Protein AF-A0A382VLB2-F1 (afdb_monomer_lite)

Radius of gyration: 13.4 Å; chains: 1; bounding box: 30×38×30 Å

pLDDT: mean 93.51, std 5.75, range [57.41, 98.31]

Sequence (99 aa):
MSNPRFTPREAVYSRLKARGLSFKDIRVGAKVLLTWTEIWGEKLADELGATPAPRTMFADTFWLRTVDNNQGGITVAFAPIGAPGTIMLMEDLIACGAE

Secondary structure (DSSP, 8-state):
-PPPSS-HHHHHHHHHHTTT--GGGG---SEEEEES-HHHHHHHHHHHTPEEE--SSS-SSS-EEEE--TTS-EEEEEPPSSHHHHHHHHHHHHHHT--

Organism: NCBI:txid408172

Foldseek 3Di:
DDDDPDDLLNVLQVQQVVVVHDLQQQLQFQAEDEDQDVVVLVVVCVVLVWAWGDDSDPDPVKTWTWDDDPRRTYIYTHFDPDDVGRVSRVSNSVSSRHD

Structure (mmCIF, N/CA/C/O backbone):
data_AF-A0A382VLB2-F1
#
_entry.id   AF-A0A382VLB2-F1
#
loop_
_atom_site.group_PDB
_atom_site.id
_atom_site.type_symbol
_atom_site.label_atom_id
_atom_site.label_alt_id
_atom_site.label_comp_id
_atom_site.label_asym_id
_atom_site.label_entity_id
_atom_site.label_seq_id
_atom_site.pdbx_PDB_ins_code
_atom_site.Cartn_x
_atom_site.Cartn_y
_atom_site.Cartn_z
_atom_site.occupancy
_atom_site.B_iso_or_equiv
_atom_site.auth_seq_id
_atom_site.auth_comp_id
_atom_site.auth_asym_id
_atom_site.auth_atom_id
_atom_site.pdbx_PDB_model_num
ATOM 1 N N . MET A 1 1 ? 4.956 -24.597 -18.745 1.00 57.41 1 MET A N 1
ATOM 2 C CA . MET A 1 1 ? 5.784 -23.459 -18.285 1.00 57.41 1 MET A CA 1
ATOM 3 C C . MET A 1 1 ? 6.815 -23.996 -17.308 1.00 57.41 1 MET A C 1
ATOM 5 O O . MET A 1 1 ? 6.452 -24.832 -16.492 1.00 57.41 1 MET A O 1
ATOM 9 N N . SER A 1 2 ? 8.084 -23.599 -17.424 1.00 75.94 2 SER A N 1
ATOM 10 C CA . SER A 1 2 ? 9.106 -23.919 -16.418 1.00 75.94 2 SER A CA 1
ATOM 11 C C . SER A 1 2 ? 8.802 -23.178 -15.118 1.00 75.94 2 SER A C 1
ATOM 13 O O . SER A 1 2 ? 8.359 -22.031 -15.179 1.00 75.94 2 SER A O 1
ATOM 15 N N . ASN A 1 3 ? 9.072 -23.791 -13.964 1.00 79.94 3 ASN A N 1
ATOM 16 C CA . ASN A 1 3 ? 8.941 -23.099 -12.683 1.00 79.94 3 ASN A CA 1
ATOM 17 C C . ASN A 1 3 ? 9.807 -21.826 -12.684 1.00 79.94 3 ASN A C 1
ATOM 19 O O . ASN A 1 3 ? 10.966 -21.888 -13.118 1.00 79.94 3 ASN A O 1
ATOM 23 N N . PRO A 1 4 ? 9.271 -20.674 -12.244 1.00 80.69 4 PRO A N 1
ATOM 24 C CA . PRO A 1 4 ? 10.065 -19.462 -12.132 1.00 80.69 4 PRO A CA 1
ATOM 25 C C . PRO A 1 4 ? 11.223 -19.714 -11.161 1.00 80.69 4 PRO A C 1
ATOM 27 O O . PRO A 1 4 ? 11.029 -20.278 -10.088 1.00 80.69 4 PRO A O 1
ATOM 30 N N . ARG A 1 5 ? 12.439 -19.298 -11.537 1.00 83.69 5 ARG A N 1
ATOM 31 C CA . ARG A 1 5 ? 13.615 -19.373 -10.647 1.00 83.69 5 ARG A CA 1
ATOM 32 C C . ARG A 1 5 ? 13.485 -18.457 -9.429 1.00 83.69 5 ARG A C 1
ATOM 34 O O . ARG A 1 5 ? 14.213 -18.635 -8.462 1.00 83.69 5 ARG A O 1
ATOM 41 N N . PHE A 1 6 ? 12.625 -17.449 -9.537 1.00 86.94 6 PHE A N 1
ATOM 42 C CA . PHE A 1 6 ? 12.386 -16.444 -8.521 1.00 86.94 6 PHE A CA 1
ATOM 43 C C . PHE A 1 6 ? 10.985 -15.869 -8.713 1.00 86.94 6 PHE A C 1
ATOM 45 O O . PHE A 1 6 ? 10.624 -15.464 -9.821 1.00 86.94 6 PHE A O 1
ATOM 52 N N . THR A 1 7 ? 10.193 -15.865 -7.653 1.00 90.88 7 THR A N 1
ATOM 53 C CA . THR A 1 7 ? 8.813 -15.377 -7.643 1.00 90.88 7 THR A CA 1
ATOM 54 C C . THR A 1 7 ? 8.743 -13.938 -7.127 1.00 90.88 7 THR A C 1
ATOM 56 O O . THR A 1 7 ? 9.601 -13.519 -6.342 1.00 90.88 7 THR A O 1
ATOM 59 N N . PRO A 1 8 ? 7.701 -13.167 -7.489 1.00 89.25 8 PRO A N 1
ATOM 60 C CA . PRO A 1 8 ? 7.475 -11.849 -6.896 1.00 89.25 8 PRO A CA 1
ATOM 61 C C . PRO A 1 8 ? 7.430 -11.899 -5.363 1.00 89.25 8 PRO A C 1
ATOM 63 O O . PRO A 1 8 ? 8.079 -11.098 -4.695 1.00 89.25 8 PRO A O 1
ATOM 66 N N . ARG A 1 9 ? 6.774 -12.916 -4.789 1.00 93.12 9 ARG A N 1
ATOM 67 C CA . ARG A 1 9 ? 6.704 -13.117 -3.334 1.00 93.12 9 ARG A CA 1
ATOM 68 C C . ARG A 1 9 ? 8.084 -13.291 -2.687 1.00 93.12 9 ARG A C 1
ATOM 70 O O . ARG A 1 9 ? 8.325 -12.725 -1.621 1.00 93.12 9 ARG A O 1
ATOM 77 N N . GLU A 1 10 ? 8.998 -14.029 -3.317 1.00 94.38 10 GLU A N 1
ATOM 78 C CA . GLU A 1 10 ? 10.385 -14.173 -2.844 1.00 94.38 10 GLU A CA 1
ATOM 79 C C . GLU A 1 10 ? 11.168 -12.858 -2.945 1.00 94.38 10 GLU A C 1
ATOM 81 O O . GLU A 1 10 ? 11.940 -12.533 -2.038 1.00 94.38 10 GLU A O 1
ATOM 86 N N . ALA A 1 11 ? 10.922 -12.060 -3.991 1.00 92.50 11 ALA A N 1
ATOM 87 C CA . ALA A 1 11 ? 11.489 -10.718 -4.132 1.00 92.50 11 ALA A CA 1
ATOM 88 C C . ALA A 1 11 ? 11.091 -9.814 -2.962 1.00 92.50 11 ALA A C 1
ATOM 90 O O . ALA A 1 11 ? 11.949 -9.185 -2.334 1.00 92.50 11 ALA A O 1
ATOM 91 N N . VAL A 1 12 ? 9.796 -9.785 -2.642 1.00 94.12 12 VAL A N 1
ATOM 92 C CA . VAL A 1 12 ? 9.247 -8.996 -1.533 1.00 94.12 12 VAL A CA 1
ATOM 93 C C . VAL A 1 12 ? 9.821 -9.488 -0.210 1.00 94.12 12 VAL A C 1
ATOM 95 O O . VAL A 1 12 ? 10.361 -8.689 0.553 1.00 94.12 12 VAL A O 1
ATOM 98 N N . TYR A 1 13 ? 9.796 -10.803 0.035 1.00 94.69 13 TYR A N 1
ATOM 99 C CA . TYR A 1 13 ? 10.357 -11.399 1.249 1.00 94.69 13 TYR A CA 1
ATOM 100 C C . TYR A 1 13 ? 11.818 -10.996 1.462 1.00 94.69 13 TYR A C 1
ATOM 102 O O . TYR A 1 13 ? 12.183 -10.554 2.551 1.00 94.69 13 TYR A O 1
ATOM 110 N N . SER A 1 14 ? 12.651 -11.094 0.422 1.00 93.19 14 SER A N 1
ATOM 111 C CA . SER A 1 14 ? 14.064 -10.723 0.510 1.00 93.19 14 SER A CA 1
ATOM 112 C C . SER A 1 14 ? 14.250 -9.245 0.865 1.00 93.19 14 SER A C 1
ATOM 114 O O . SER A 1 14 ? 15.111 -8.922 1.687 1.00 93.19 14 SER A O 1
ATOM 116 N N . ARG A 1 15 ? 13.445 -8.339 0.286 1.00 92.25 15 ARG A N 1
ATOM 117 C CA . ARG A 1 15 ? 13.505 -6.899 0.601 1.00 92.25 15 ARG A CA 1
ATOM 118 C C . ARG A 1 15 ? 13.054 -6.592 2.027 1.00 92.25 15 ARG A C 1
ATOM 120 O O . ARG A 1 15 ? 13.692 -5.778 2.692 1.00 92.25 15 ARG A O 1
ATOM 127 N N . LEU A 1 16 ? 11.994 -7.239 2.509 1.00 94.06 16 LEU A N 1
ATOM 128 C CA . LEU A 1 16 ? 11.519 -7.067 3.886 1.00 94.06 16 LEU A CA 1
ATOM 129 C C . LEU A 1 16 ? 12.529 -7.617 4.896 1.00 94.06 16 LEU A C 1
ATOM 131 O O . LEU A 1 16 ? 12.889 -6.921 5.846 1.00 94.06 16 LEU A O 1
ATOM 135 N N . LYS A 1 17 ? 13.080 -8.807 4.633 1.00 94.38 17 LYS A N 1
ATOM 136 C CA . LYS A 1 17 ? 14.105 -9.437 5.473 1.00 94.38 17 LYS A CA 1
ATOM 137 C C . LYS A 1 17 ? 15.351 -8.564 5.615 1.00 94.38 17 LYS A C 1
ATOM 139 O O . LYS A 1 17 ? 15.866 -8.430 6.720 1.00 94.38 17 LYS A O 1
ATOM 144 N N . ALA A 1 18 ? 15.806 -7.925 4.534 1.00 93.62 18 ALA A N 1
ATOM 145 C CA . ALA A 1 18 ? 16.934 -6.987 4.569 1.00 93.62 18 ALA A CA 1
ATOM 146 C C . ALA A 1 18 ? 16.691 -5.769 5.486 1.00 93.62 18 ALA A C 1
ATOM 148 O O . ALA A 1 18 ? 17.641 -5.112 5.901 1.00 93.62 18 ALA A O 1
ATOM 149 N N . ARG A 1 19 ? 15.427 -5.481 5.817 1.00 92.62 19 ARG A N 1
ATOM 150 C CA . ARG A 1 19 ? 14.991 -4.402 6.715 1.00 92.62 19 ARG A CA 1
ATOM 151 C C . ARG A 1 19 ? 14.550 -4.909 8.096 1.00 92.62 19 ARG A C 1
ATOM 153 O O . ARG A 1 19 ? 14.021 -4.123 8.872 1.00 92.62 19 ARG A O 1
ATOM 160 N N . GLY A 1 20 ? 14.733 -6.199 8.395 1.00 94.75 20 GLY A N 1
ATOM 161 C CA . GLY A 1 20 ? 14.277 -6.810 9.648 1.00 94.75 20 GLY A CA 1
ATOM 162 C C . GLY A 1 20 ? 12.753 -6.920 9.778 1.00 94.75 20 GLY A C 1
ATOM 163 O O . GLY A 1 20 ? 12.256 -7.010 10.894 1.00 94.75 20 GLY A O 1
ATOM 164 N N . LEU A 1 21 ? 12.019 -6.895 8.660 1.00 94.94 21 LEU A N 1
ATOM 165 C CA . LEU A 1 21 ? 10.556 -6.969 8.607 1.00 94.94 21 LEU A CA 1
ATOM 166 C C . LEU A 1 21 ? 10.084 -8.302 8.010 1.00 94.94 21 LEU A C 1
ATOM 168 O O . LEU A 1 21 ? 10.789 -8.960 7.239 1.00 94.94 21 LEU A O 1
ATOM 172 N N . SER A 1 22 ? 8.849 -8.669 8.322 1.00 95.19 22 SER A N 1
ATOM 173 C CA . SER A 1 22 ? 8.087 -9.774 7.747 1.00 95.19 22 SER A CA 1
ATOM 174 C C . SER A 1 22 ? 6.845 -9.255 7.014 1.00 95.19 22 SER A C 1
ATOM 176 O O . SER A 1 22 ? 6.476 -8.089 7.140 1.00 95.19 22 SER A O 1
ATOM 178 N N . PHE A 1 23 ? 6.157 -10.126 6.269 1.00 95.06 23 PHE A N 1
ATOM 179 C CA . PHE A 1 23 ? 4.905 -9.761 5.592 1.00 95.06 23 PHE A CA 1
ATOM 180 C C . PHE A 1 23 ? 3.845 -9.200 6.552 1.00 95.06 23 PHE A C 1
ATOM 182 O O . PHE A 1 23 ? 3.148 -8.251 6.210 1.00 95.06 23 PHE A O 1
ATOM 189 N N . LYS A 1 24 ? 3.751 -9.756 7.768 1.00 91.12 24 LYS A N 1
ATOM 190 C CA . LYS A 1 24 ? 2.744 -9.354 8.760 1.00 91.12 24 LYS A CA 1
ATOM 191 C C . LYS A 1 24 ? 2.990 -7.950 9.314 1.00 91.12 24 LYS A C 1
ATOM 193 O O . LYS A 1 24 ? 2.038 -7.284 9.703 1.00 91.12 24 LYS A O 1
ATOM 198 N N . ASP A 1 25 ? 4.239 -7.490 9.307 1.00 94.50 25 ASP A N 1
ATOM 199 C CA . ASP A 1 25 ? 4.598 -6.181 9.859 1.00 94.50 25 ASP A CA 1
ATOM 200 C C . ASP A 1 25 ? 4.120 -5.028 8.969 1.00 94.50 25 ASP A C 1
ATOM 202 O O . ASP A 1 25 ? 3.898 -3.925 9.457 1.00 94.50 25 ASP A O 1
ATOM 206 N N . ILE A 1 26 ? 3.923 -5.273 7.669 1.00 94.38 26 ILE A N 1
ATOM 207 C CA . ILE A 1 26 ? 3.516 -4.247 6.697 1.00 94.38 26 ILE A CA 1
ATOM 208 C C . ILE A 1 26 ? 2.056 -3.820 6.887 1.00 94.38 26 ILE A C 1
ATOM 210 O O . ILE A 1 26 ? 1.706 -2.716 6.489 1.00 94.38 26 ILE A O 1
ATOM 214 N N . ARG A 1 27 ? 1.221 -4.639 7.548 1.00 95.50 27 ARG A N 1
ATOM 215 C CA . ARG A 1 27 ? -0.208 -4.353 7.781 1.00 95.50 27 ARG A CA 1
ATOM 216 C C . ARG A 1 27 ? -0.944 -4.021 6.476 1.00 95.50 27 ARG A C 1
ATOM 218 O O . ARG A 1 27 ? -1.589 -2.981 6.377 1.00 95.50 27 ARG A O 1
ATOM 225 N N . VAL A 1 28 ? -0.820 -4.867 5.451 1.00 96.50 28 VAL A N 1
ATOM 226 C CA . VAL 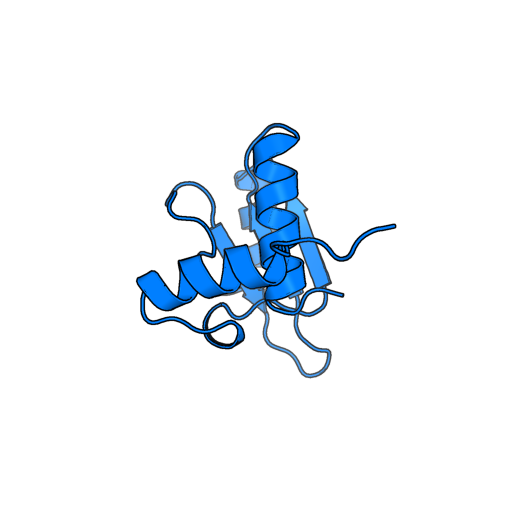A 1 28 ? -1.646 -4.739 4.238 1.00 96.50 28 VAL A CA 1
ATOM 227 C C . VAL A 1 28 ? -2.998 -5.390 4.496 1.00 96.50 28 VAL A C 1
ATOM 229 O O . VAL A 1 28 ? -3.057 -6.534 4.940 1.00 96.50 28 VAL A O 1
ATOM 232 N N . GLY A 1 29 ? -4.070 -4.641 4.251 1.00 96.25 29 GLY A N 1
ATOM 233 C CA . GLY A 1 29 ? -5.431 -5.147 4.327 1.00 96.25 29 GLY A CA 1
ATOM 234 C C . GLY A 1 29 ? -5.783 -6.010 3.117 1.00 96.25 29 GLY A C 1
ATOM 235 O O . GLY A 1 29 ? -5.194 -5.864 2.047 1.00 96.25 29 GLY A O 1
ATOM 236 N N . ALA A 1 3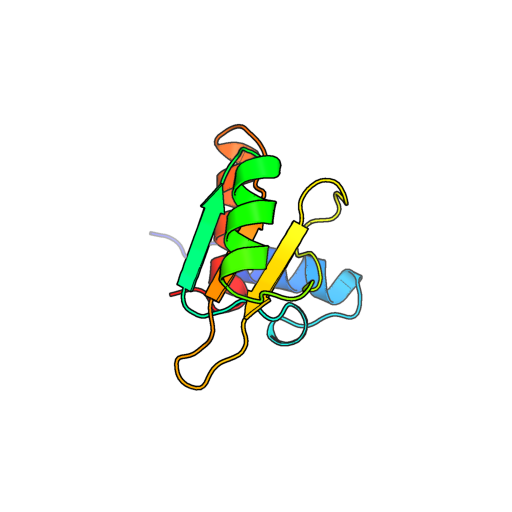0 ? -6.792 -6.863 3.274 1.00 95.88 30 ALA A N 1
ATOM 237 C CA . ALA A 1 30 ? -7.291 -7.738 2.217 1.00 95.88 30 ALA A CA 1
ATOM 238 C C . ALA A 1 30 ? -7.720 -6.947 0.971 1.00 95.88 30 ALA A C 1
ATOM 240 O O . ALA A 1 30 ? -7.519 -7.400 -0.147 1.00 95.88 30 ALA A O 1
ATOM 241 N N . LYS A 1 31 ? -8.262 -5.734 1.151 1.00 96.81 31 LYS A N 1
ATOM 242 C CA . LYS A 1 31 ? -8.634 -4.838 0.046 1.00 96.81 31 LYS A CA 1
ATOM 243 C C . LYS A 1 31 ? -7.680 -3.661 -0.052 1.00 96.81 31 LYS A C 1
ATOM 245 O O . LYS A 1 31 ? -7.283 -3.089 0.964 1.00 96.81 31 LYS A O 1
ATOM 250 N N . VAL A 1 32 ? -7.406 -3.228 -1.281 1.00 97.44 32 VAL A N 1
ATOM 251 C CA . VAL A 1 32 ? -6.566 -2.057 -1.544 1.00 97.44 32 VAL A CA 1
ATOM 252 C C . VAL A 1 32 ? -7.296 -1.027 -2.402 1.00 97.44 32 VAL A C 1
ATOM 254 O O . VAL A 1 32 ? -7.837 -1.350 -3.457 1.00 97.44 32 VAL A O 1
ATOM 257 N N . LEU A 1 33 ? -7.254 0.233 -1.971 1.00 97.38 33 LEU A N 1
ATOM 258 C CA . LEU A 1 33 ? -7.570 1.402 -2.785 1.00 97.38 33 LEU A CA 1
ATOM 259 C C . LEU A 1 33 ? -6.258 2.052 -3.230 1.00 97.38 33 LEU A C 1
ATOM 261 O O . LEU A 1 33 ? -5.554 2.672 -2.432 1.00 97.38 33 LEU A O 1
ATOM 265 N N . LEU A 1 34 ? -5.917 1.886 -4.504 1.00 96.88 34 LEU A N 1
ATOM 266 C CA . LEU A 1 34 ? -4.689 2.421 -5.088 1.00 96.88 34 LEU A CA 1
ATOM 267 C C . LEU A 1 34 ? -4.971 3.730 -5.830 1.00 96.88 34 LEU A C 1
ATOM 269 O O . LEU A 1 34 ? -5.940 3.830 -6.581 1.00 96.88 34 LEU A O 1
ATOM 273 N N . THR A 1 35 ? -4.107 4.727 -5.649 1.00 97.25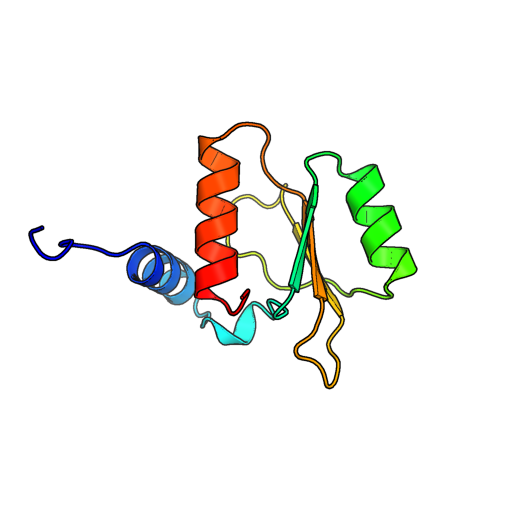 35 THR A N 1
ATOM 274 C CA . THR A 1 35 ? -4.185 6.011 -6.357 1.00 97.25 35 THR A CA 1
ATOM 275 C C . THR A 1 35 ? -2.804 6.530 -6.734 1.00 97.25 35 THR A C 1
ATOM 277 O O . THR A 1 35 ? -1.826 6.313 -6.024 1.00 97.25 35 THR A O 1
ATOM 280 N N . TRP A 1 36 ? -2.732 7.269 -7.837 1.00 96.94 36 TRP A N 1
ATOM 281 C CA . TRP A 1 36 ? -1.532 7.991 -8.279 1.00 96.94 36 TRP A CA 1
ATOM 282 C C . TRP A 1 36 ? -1.552 9.468 -7.890 1.00 96.94 36 TRP A C 1
ATOM 284 O O . TRP A 1 36 ? -0.660 10.224 -8.265 1.00 96.94 36 TRP A O 1
ATOM 294 N N . THR A 1 37 ? -2.587 9.914 -7.183 1.00 96.69 37 THR A N 1
ATOM 295 C CA . THR A 1 37 ? -2.704 11.295 -6.721 1.00 96.69 37 THR A CA 1
ATOM 296 C C . THR A 1 37 ? -2.721 11.318 -5.206 1.00 96.69 37 THR A C 1
ATOM 298 O O . THR A 1 37 ? -3.679 10.855 -4.587 1.00 96.69 37 THR A O 1
ATOM 301 N N . GLU A 1 38 ? -1.673 11.896 -4.627 1.00 96.19 38 GLU A N 1
ATOM 302 C CA . GLU A 1 38 ? -1.449 11.930 -3.182 1.00 96.19 38 GLU A CA 1
ATOM 303 C C . GLU A 1 38 ? -2.634 12.530 -2.420 1.00 96.19 38 GLU A C 1
ATOM 305 O O . GLU A 1 38 ? -3.182 11.872 -1.545 1.00 96.19 38 GLU A O 1
ATOM 310 N N . ILE A 1 39 ? -3.124 13.701 -2.842 1.00 97.69 39 ILE A N 1
ATOM 311 C CA . ILE A 1 39 ? -4.256 14.395 -2.199 1.00 97.69 39 ILE A CA 1
ATOM 312 C C . ILE A 1 39 ? -5.523 13.527 -2.162 1.00 97.69 39 ILE A C 1
ATOM 314 O O . ILE A 1 39 ? -6.283 13.562 -1.195 1.00 97.69 39 ILE A O 1
ATOM 318 N N . TRP A 1 40 ? -5.783 12.745 -3.215 1.00 97.31 40 TRP A N 1
ATOM 319 C CA . TRP A 1 40 ? -6.915 11.815 -3.214 1.00 97.31 40 TRP A CA 1
ATOM 320 C C . TRP A 1 40 ? -6.673 10.651 -2.255 1.00 97.31 40 TRP A C 1
ATOM 322 O O . TRP A 1 40 ? -7.599 10.238 -1.565 1.00 97.31 40 TRP A O 1
ATOM 332 N N . GLY A 1 41 ? -5.438 10.153 -2.182 1.00 97.81 41 GLY A N 1
ATOM 333 C CA . GLY A 1 41 ? -5.046 9.120 -1.227 1.00 97.81 41 GLY A CA 1
ATOM 334 C C . GLY A 1 41 ? -5.231 9.577 0.213 1.00 97.81 41 GLY A C 1
ATOM 335 O O . GLY A 1 41 ? -5.825 8.850 1.001 1.00 97.81 41 GLY A O 1
ATOM 336 N N . GLU A 1 42 ? -4.771 10.780 0.552 1.00 98.25 42 GLU A N 1
ATOM 337 C CA . GLU A 1 42 ? -4.920 11.351 1.893 1.00 98.25 42 GLU A CA 1
ATOM 338 C C . GLU A 1 42 ? -6.390 11.463 2.286 1.00 98.25 42 GLU A C 1
ATOM 340 O O . GLU A 1 42 ? -6.785 10.918 3.309 1.00 98.25 42 GLU A O 1
ATOM 345 N N . LYS A 1 43 ? -7.224 12.051 1.420 1.00 98.31 43 LYS A N 1
ATOM 346 C CA . LYS A 1 43 ? -8.668 12.167 1.670 1.00 98.31 43 LYS A CA 1
ATOM 347 C C . LYS A 1 43 ? -9.346 10.811 1.861 1.00 98.31 43 LYS A C 1
ATOM 349 O O . LYS A 1 43 ? -10.171 10.671 2.756 1.00 98.31 43 LYS A O 1
ATOM 354 N N . LEU A 1 44 ? -9.010 9.818 1.032 1.00 98.00 44 LEU A N 1
ATOM 355 C CA . LEU A 1 44 ? -9.549 8.461 1.166 1.00 98.00 44 LEU A CA 1
ATOM 356 C C . LEU A 1 44 ? -9.108 7.811 2.479 1.00 98.00 44 LEU A C 1
ATOM 358 O O . LEU A 1 44 ? -9.909 7.158 3.140 1.00 98.00 44 LEU A O 1
ATOM 362 N N . ALA A 1 45 ? -7.840 7.973 2.853 1.00 98.12 45 ALA A N 1
ATOM 363 C CA . ALA A 1 45 ? -7.312 7.430 4.093 1.00 98.12 45 ALA A CA 1
ATOM 364 C C . ALA A 1 45 ? -7.968 8.077 5.318 1.00 98.12 45 ALA A C 1
ATOM 366 O O . ALA A 1 45 ? -8.353 7.359 6.236 1.00 98.12 45 ALA A O 1
ATOM 367 N N . ASP A 1 46 ? -8.129 9.399 5.311 1.00 98.06 46 ASP A N 1
ATOM 368 C CA . ASP A 1 46 ? -8.735 10.148 6.409 1.00 98.06 46 ASP A CA 1
ATOM 369 C C . ASP A 1 46 ? -10.213 9.769 6.587 1.00 98.06 46 ASP A C 1
ATOM 371 O O . ASP A 1 46 ? -10.636 9.479 7.705 1.00 98.06 46 ASP A O 1
ATOM 375 N N . GLU A 1 47 ? -10.975 9.667 5.491 1.00 97.62 47 GLU A N 1
ATOM 376 C CA . GLU A 1 47 ? -12.387 9.250 5.516 1.00 97.62 47 GLU A CA 1
ATOM 377 C C . GLU A 1 47 ? -12.564 7.826 6.064 1.00 97.62 47 GLU A C 1
ATOM 379 O O . GLU A 1 47 ? -13.523 7.523 6.771 1.00 97.62 47 GLU A O 1
ATOM 384 N N . LEU A 1 48 ? -11.616 6.936 5.765 1.00 96.31 48 LEU A N 1
ATOM 385 C CA . LEU A 1 48 ? -11.624 5.562 6.261 1.00 96.31 48 LEU A CA 1
ATOM 386 C C . LEU A 1 48 ? -11.072 5.434 7.692 1.00 96.31 48 LEU A C 1
ATOM 388 O O . LEU A 1 48 ? -11.172 4.357 8.280 1.00 96.31 48 LEU A O 1
ATOM 392 N N . GLY A 1 49 ? -10.469 6.485 8.257 1.00 97.12 49 GLY A N 1
ATOM 393 C CA . GLY A 1 49 ? -9.735 6.408 9.524 1.00 97.12 49 GLY A CA 1
ATOM 394 C C . GLY A 1 49 ? -8.474 5.535 9.439 1.00 97.12 49 GLY A C 1
ATOM 395 O O . GLY A 1 49 ? -8.090 4.887 10.414 1.00 97.12 49 GLY A O 1
ATOM 396 N N . ALA A 1 50 ? -7.846 5.463 8.263 1.00 97.94 50 ALA A N 1
ATOM 397 C CA . ALA A 1 50 ? -6.672 4.639 8.008 1.00 97.94 50 ALA A CA 1
ATOM 398 C C . ALA A 1 50 ? -5.412 5.239 8.649 1.00 97.94 50 ALA A C 1
ATOM 400 O O . ALA A 1 50 ? -5.116 6.425 8.514 1.00 97.94 50 ALA A O 1
A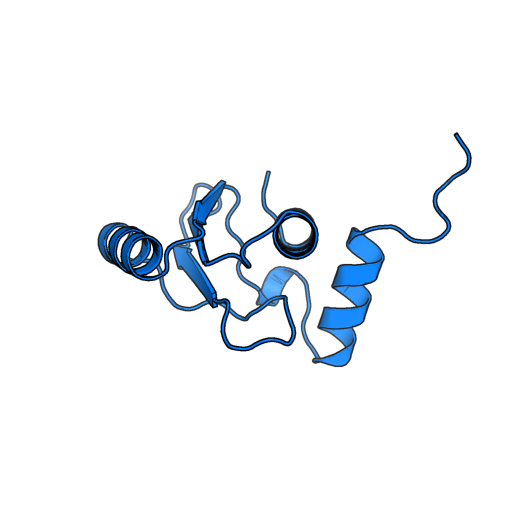TOM 401 N N . THR A 1 51 ? -4.614 4.396 9.303 1.00 97.62 51 THR A N 1
ATOM 402 C CA . THR A 1 51 ? -3.387 4.817 10.003 1.00 97.62 51 THR A CA 1
ATOM 403 C C . THR A 1 51 ? -2.136 4.452 9.210 1.00 97.62 51 THR A C 1
ATOM 405 O O . THR A 1 51 ? -2.167 3.461 8.480 1.00 97.62 51 THR A O 1
ATOM 408 N N . PRO A 1 52 ? -1.018 5.193 9.344 1.00 97.12 52 PRO A N 1
ATOM 409 C CA . PRO A 1 52 ? 0.233 4.850 8.673 1.00 97.12 52 PRO A CA 1
ATOM 410 C C . PRO A 1 52 ? 0.646 3.391 8.894 1.00 97.12 52 PRO A C 1
ATOM 412 O O . PRO A 1 52 ? 0.624 2.879 10.018 1.00 97.12 52 PRO A O 1
ATOM 415 N N . ALA A 1 53 ? 1.041 2.738 7.806 1.00 95.75 53 ALA A N 1
ATOM 416 C CA . ALA A 1 53 ? 1.530 1.370 7.782 1.00 95.75 53 ALA A CA 1
ATOM 417 C C . ALA A 1 53 ? 2.981 1.339 7.265 1.00 95.75 53 ALA A C 1
ATOM 419 O O . ALA A 1 53 ? 3.380 2.222 6.495 1.00 95.75 53 ALA A O 1
ATOM 420 N N . PRO A 1 54 ? 3.814 0.364 7.679 1.00 94.69 54 PRO A N 1
ATOM 421 C CA . PRO A 1 54 ? 5.183 0.287 7.189 1.00 94.69 54 PRO A CA 1
ATOM 422 C C . PRO 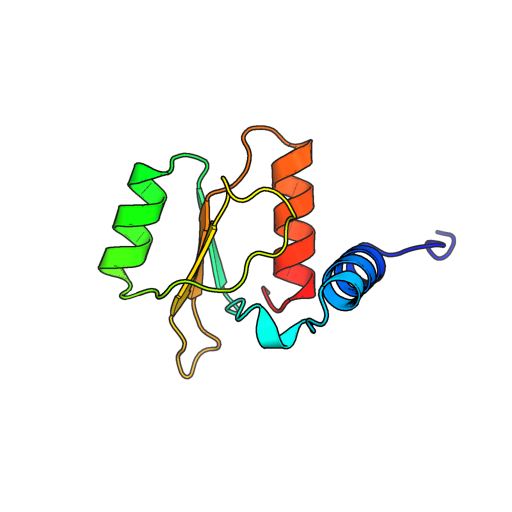A 1 54 ? 5.243 0.145 5.667 1.00 94.69 54 PRO A C 1
ATOM 424 O O . PRO A 1 54 ? 4.549 -0.660 5.059 1.00 94.69 54 PRO A O 1
ATOM 427 N N . ARG A 1 55 ? 6.124 0.921 5.038 1.00 91.62 55 ARG A N 1
ATOM 428 C CA . ARG A 1 55 ? 6.329 0.891 3.585 1.00 91.62 55 ARG A CA 1
ATOM 429 C C . ARG A 1 55 ? 6.900 -0.444 3.103 1.00 91.62 55 ARG A C 1
ATOM 431 O O . ARG A 1 55 ? 7.817 -0.990 3.728 1.00 91.62 55 ARG A O 1
ATOM 438 N N . THR A 1 56 ? 6.460 -0.899 1.935 1.00 89.69 56 THR A N 1
ATOM 439 C CA . THR A 1 56 ? 7.019 -2.067 1.232 1.00 89.69 56 THR A CA 1
ATOM 440 C C . THR A 1 56 ? 8.261 -1.707 0.409 1.00 89.69 56 THR A C 1
ATOM 442 O O . THR A 1 56 ? 9.277 -2.403 0.468 1.00 89.69 56 THR A O 1
ATOM 445 N N . MET A 1 57 ? 8.225 -0.560 -0.275 1.00 86.69 57 MET A N 1
ATOM 446 C CA . MET A 1 57 ? 9.315 -0.044 -1.110 1.00 86.69 57 MET A CA 1
ATOM 447 C C . MET A 1 57 ? 10.375 0.737 -0.306 1.00 86.69 57 MET A C 1
ATOM 449 O O . MET A 1 57 ? 10.141 1.161 0.826 1.00 86.69 57 MET A O 1
ATOM 453 N N . PHE A 1 58 ? 11.564 0.930 -0.894 1.00 83.00 58 PHE A N 1
ATOM 454 C CA . PHE A 1 58 ? 12.658 1.716 -0.294 1.00 83.00 58 PHE A CA 1
ATOM 455 C C . PHE A 1 58 ? 12.493 3.232 -0.441 1.00 83.00 58 PHE A C 1
ATOM 457 O O . PHE A 1 58 ? 13.065 3.976 0.355 1.00 83.00 58 PHE A O 1
ATOM 464 N N . ALA A 1 59 ? 11.736 3.688 -1.442 1.00 85.62 59 ALA A N 1
ATOM 465 C CA . ALA A 1 59 ? 11.357 5.091 -1.559 1.00 85.62 59 ALA A CA 1
ATOM 466 C C . ALA A 1 59 ? 10.450 5.484 -0.380 1.00 85.62 59 ALA A C 1
ATOM 468 O O . ALA A 1 59 ? 9.659 4.674 0.101 1.00 85.62 59 ALA A O 1
ATOM 469 N N . ASP A 1 60 ? 10.604 6.698 0.136 1.00 87.06 60 ASP A N 1
ATOM 470 C CA . ASP A 1 60 ? 9.759 7.283 1.189 1.00 87.06 60 ASP A CA 1
ATOM 471 C C . ASP A 1 60 ? 8.602 8.118 0.628 1.00 87.06 60 ASP A C 1
ATOM 473 O O . ASP A 1 60 ? 7.641 8.374 1.342 1.00 87.06 60 ASP A O 1
ATOM 477 N N . THR A 1 61 ? 8.655 8.470 -0.658 1.00 91.81 61 THR A N 1
ATOM 478 C CA . THR A 1 61 ? 7.605 9.216 -1.365 1.00 91.81 61 THR A CA 1
ATOM 479 C C . THR A 1 61 ? 6.259 8.489 -1.379 1.00 91.81 61 THR A C 1
ATOM 481 O O . THR A 1 61 ? 5.210 9.118 -1.317 1.00 91.81 61 THR A O 1
ATOM 484 N N . PHE A 1 62 ? 6.278 7.160 -1.479 1.00 94.50 62 PHE A N 1
ATOM 485 C CA . PHE A 1 62 ? 5.073 6.341 -1.599 1.00 94.50 62 PHE A CA 1
ATOM 486 C C . PHE A 1 62 ? 4.742 5.707 -0.260 1.00 94.50 62 PHE A C 1
ATOM 488 O O . PHE A 1 62 ? 5.600 5.090 0.379 1.00 94.50 62 PHE A O 1
ATOM 495 N N . TRP A 1 63 ? 3.489 5.840 0.153 1.00 96.31 63 TRP A N 1
ATOM 496 C CA . TRP A 1 63 ? 3.054 5.472 1.490 1.00 96.31 63 TRP A CA 1
ATOM 497 C C . TRP A 1 63 ? 1.842 4.546 1.459 1.00 96.31 63 TRP A C 1
ATOM 499 O O . TRP A 1 63 ? 1.081 4.494 0.490 1.00 96.31 63 TRP A O 1
ATOM 509 N N . LEU A 1 64 ? 1.678 3.822 2.567 1.00 97.56 64 LEU A N 1
ATOM 510 C CA . LEU A 1 64 ? 0.540 2.959 2.851 1.00 97.56 64 LEU A CA 1
ATOM 511 C C . LEU A 1 64 ? -0.142 3.450 4.128 1.00 97.56 64 LEU A C 1
ATOM 513 O O . LEU A 1 64 ? 0.531 3.763 5.116 1.00 97.56 64 LEU A O 1
ATOM 517 N N . ARG A 1 65 ? -1.472 3.504 4.122 1.00 98.00 65 ARG A N 1
ATOM 518 C CA . ARG A 1 65 ? -2.279 3.683 5.332 1.00 98.00 65 ARG A CA 1
ATOM 519 C C . ARG A 1 65 ? -3.332 2.588 5.382 1.00 98.00 65 ARG A C 1
ATOM 521 O O . ARG A 1 65 ? -3.990 2.340 4.377 1.00 98.00 65 ARG A O 1
ATOM 528 N N . THR A 1 66 ? -3.504 1.952 6.533 1.00 97.88 66 THR A N 1
ATOM 529 C CA . THR A 1 66 ? -4.392 0.796 6.685 1.00 97.88 66 THR A CA 1
ATOM 530 C C . THR A 1 66 ? -5.396 1.005 7.809 1.00 97.88 66 THR A C 1
ATOM 532 O O . THR A 1 66 ? -5.066 1.516 8.885 1.00 97.88 66 THR A O 1
ATOM 535 N N . VAL A 1 67 ? -6.631 0.586 7.542 1.00 96.88 67 VAL A N 1
ATOM 536 C CA . VAL A 1 67 ? -7.669 0.341 8.545 1.00 96.88 67 VAL A CA 1
ATOM 537 C C . VAL A 1 67 ? -7.641 -1.135 8.903 1.00 96.88 67 VAL A C 1
ATOM 539 O O . VAL A 1 67 ? -7.894 -1.973 8.038 1.00 96.88 67 VAL A O 1
ATOM 542 N N . ASP A 1 68 ? -7.390 -1.452 10.169 1.00 89.81 68 ASP A N 1
ATOM 543 C CA . ASP A 1 68 ? -7.531 -2.814 10.678 1.00 89.81 68 ASP A CA 1
ATOM 544 C C . ASP A 1 68 ? -8.995 -3.048 11.075 1.00 89.81 68 ASP A C 1
ATOM 546 O O . ASP A 1 68 ? -9.576 -2.274 11.836 1.00 89.81 68 ASP A O 1
ATOM 550 N N . ASN A 1 69 ? -9.623 -4.097 10.544 1.00 86.81 69 ASN A N 1
ATOM 551 C CA . ASN A 1 69 ? -10.994 -4.459 10.898 1.00 86.81 69 ASN A CA 1
ATOM 552 C C . ASN A 1 69 ? -11.213 -5.979 10.831 1.00 86.81 69 ASN A C 1
ATOM 554 O O . ASN A 1 69 ? -10.390 -6.724 10.298 1.00 86.81 69 ASN A O 1
ATOM 558 N N . ASN A 1 70 ? -12.362 -6.439 11.331 1.00 87.06 70 ASN A N 1
ATOM 559 C CA . ASN A 1 70 ? -12.710 -7.866 11.388 1.00 87.06 70 ASN A CA 1
ATOM 560 C C . ASN A 1 70 ? -12.934 -8.518 10.006 1.00 87.06 70 ASN A C 1
ATOM 562 O O . ASN A 1 70 ? -13.191 -9.714 9.937 1.00 87.06 70 ASN A O 1
ATOM 566 N N . GLN A 1 71 ? -12.868 -7.748 8.916 1.00 85.75 71 GLN A N 1
ATOM 567 C CA . GLN A 1 71 ? -13.033 -8.212 7.534 1.00 85.75 71 GLN A CA 1
ATOM 568 C C . GLN A 1 71 ? -11.700 -8.250 6.767 1.00 85.75 71 GLN A C 1
ATOM 570 O O . GLN A 1 71 ? -11.701 -8.301 5.540 1.00 85.75 71 GLN A O 1
ATOM 575 N N . GLY A 1 72 ? -10.566 -8.197 7.472 1.00 88.94 72 GLY A N 1
ATOM 576 C CA . GLY A 1 72 ? -9.235 -8.243 6.863 1.00 88.94 72 GLY A CA 1
ATOM 577 C C . GLY A 1 72 ? -8.653 -6.877 6.503 1.00 88.94 72 GLY A C 1
ATOM 578 O O . GLY A 1 72 ? -7.549 -6.824 5.981 1.00 88.94 72 GLY A O 1
ATOM 579 N N . GLY A 1 73 ? -9.338 -5.775 6.814 1.00 94.81 73 GLY A N 1
ATOM 580 C CA . GLY A 1 73 ? -8.817 -4.417 6.662 1.00 94.81 73 GLY A CA 1
ATOM 581 C C . GLY A 1 73 ? -8.837 -3.853 5.237 1.00 94.81 73 GLY A C 1
ATOM 582 O O . GLY A 1 73 ? -9.105 -4.551 4.258 1.00 94.81 73 GLY A O 1
ATOM 583 N N . ILE A 1 74 ? -8.576 -2.548 5.131 1.00 97.25 74 ILE A N 1
ATOM 584 C CA . ILE A 1 74 ? -8.472 -1.818 3.858 1.00 97.25 74 ILE A CA 1
ATOM 585 C C . ILE A 1 74 ? -7.192 -0.990 3.878 1.00 97.25 74 ILE A C 1
ATOM 587 O O . ILE A 1 74 ? -6.996 -0.189 4.792 1.00 97.25 74 ILE A O 1
ATOM 591 N N . THR A 1 75 ? -6.350 -1.143 2.859 1.00 98.00 75 THR A N 1
ATOM 592 C CA . THR A 1 75 ? -5.167 -0.301 2.653 1.00 98.00 75 THR A CA 1
ATOM 593 C C . THR A 1 75 ? -5.434 0.741 1.576 1.00 98.00 75 THR A C 1
ATOM 595 O O . THR A 1 75 ? -5.845 0.413 0.467 1.00 98.00 75 THR A O 1
ATOM 598 N N . VAL A 1 76 ? -5.150 2.003 1.875 1.00 98.25 76 VAL A N 1
ATOM 599 C CA . VAL A 1 76 ? -5.005 3.065 0.880 1.00 98.25 76 VAL A CA 1
ATOM 600 C C . VAL A 1 76 ? -3.527 3.185 0.527 1.00 98.25 76 VAL A C 1
ATOM 602 O O . VAL A 1 76 ? -2.680 3.313 1.416 1.00 98.25 76 VAL A O 1
ATOM 605 N N . ALA A 1 77 ? -3.215 3.122 -0.766 1.00 97.62 77 ALA A N 1
ATOM 606 C CA . ALA A 1 77 ? -1.851 3.143 -1.277 1.00 97.62 77 ALA A CA 1
ATOM 607 C C . ALA A 1 77 ? -1.656 4.294 -2.270 1.00 97.62 77 ALA A C 1
ATOM 609 O O . ALA A 1 77 ? -2.319 4.344 -3.312 1.00 97.62 77 ALA A O 1
ATOM 610 N N . PHE A 1 78 ? -0.710 5.186 -1.973 1.00 97.38 78 PHE A N 1
ATOM 611 C CA . PHE A 1 78 ? -0.225 6.170 -2.937 1.00 97.38 78 PHE A CA 1
ATOM 612 C C . PHE A 1 78 ? 0.904 5.551 -3.770 1.00 97.38 78 PHE A C 1
ATOM 614 O O . PHE A 1 78 ? 1.963 5.211 -3.244 1.00 97.38 78 PHE A O 1
ATOM 621 N N . ALA A 1 79 ? 0.657 5.365 -5.066 1.00 96.12 79 ALA A N 1
ATOM 622 C CA . ALA A 1 79 ? 1.492 4.577 -5.962 1.00 96.12 79 ALA A CA 1
ATOM 623 C C . ALA A 1 79 ? 2.392 5.423 -6.883 1.00 96.12 79 ALA A C 1
ATOM 625 O O . ALA A 1 79 ? 2.018 6.534 -7.272 1.00 96.12 79 ALA A O 1
ATOM 626 N N . PRO A 1 80 ? 3.537 4.870 -7.331 1.00 94.38 80 PRO A N 1
ATOM 627 C CA . PRO A 1 80 ? 4.352 5.483 -8.374 1.00 94.38 80 PRO A CA 1
ATOM 628 C C . PRO A 1 80 ? 3.604 5.613 -9.698 1.00 94.38 80 PRO A C 1
ATOM 630 O O . PRO A 1 80 ? 2.972 4.661 -10.160 1.00 94.38 80 PRO A O 1
ATOM 633 N N . ILE A 1 81 ? 3.746 6.767 -10.352 1.00 94.38 81 ILE A N 1
ATOM 634 C CA . ILE A 1 81 ? 3.220 6.986 -11.703 1.00 94.38 81 ILE A CA 1
ATOM 635 C C . ILE A 1 81 ? 3.968 6.086 -12.693 1.00 94.38 81 ILE A C 1
ATOM 637 O O . ILE A 1 81 ? 5.198 6.085 -12.756 1.00 94.38 81 ILE A O 1
ATOM 641 N N . GLY A 1 82 ? 3.202 5.351 -13.499 1.00 94.88 82 GLY A N 1
ATOM 642 C CA . GLY A 1 82 ? 3.715 4.478 -14.551 1.00 94.88 82 GLY A CA 1
ATOM 643 C C . GLY A 1 82 ? 3.704 2.996 -14.178 1.00 94.88 82 GLY A C 1
ATOM 644 O O . GLY A 1 82 ? 3.867 2.604 -13.019 1.00 94.88 82 GLY A O 1
ATOM 645 N N . ALA A 1 83 ? 3.527 2.159 -15.203 1.00 95.56 83 ALA A N 1
ATOM 646 C CA . ALA A 1 83 ? 3.343 0.718 -15.049 1.00 95.56 83 ALA A CA 1
ATOM 647 C C . ALA A 1 83 ? 4.461 0.009 -14.258 1.00 95.56 83 ALA A C 1
ATOM 649 O O . ALA A 1 83 ? 4.113 -0.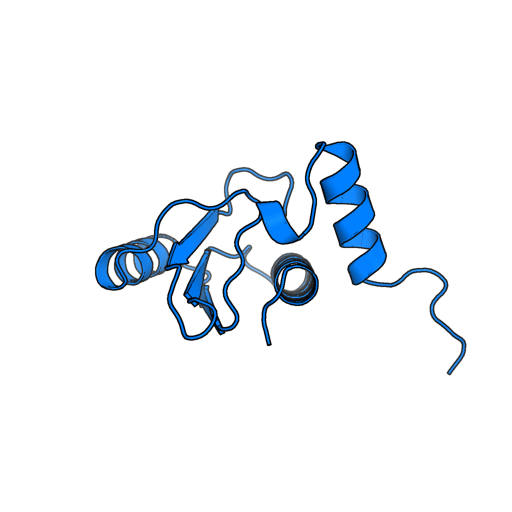801 -13.401 1.00 95.56 83 ALA A O 1
ATOM 650 N N . PRO A 1 84 ? 5.767 0.306 -14.448 1.00 93.81 84 PRO A N 1
ATOM 651 C CA . PRO A 1 84 ? 6.820 -0.417 -13.732 1.00 93.81 84 PRO A CA 1
ATOM 652 C C . PRO A 1 84 ? 6.707 -0.285 -12.210 1.00 93.81 84 PRO A C 1
ATOM 654 O O . PRO A 1 84 ? 6.696 -1.287 -11.500 1.00 93.81 84 PRO A O 1
ATOM 657 N N . GLY A 1 85 ? 6.562 0.945 -11.706 1.00 93.19 85 GLY A N 1
ATOM 658 C CA . GLY A 1 85 ? 6.456 1.189 -10.268 1.00 93.19 85 GLY A CA 1
ATOM 659 C C . GLY A 1 85 ? 5.111 0.749 -9.690 1.00 93.19 85 GLY A C 1
ATOM 660 O O . GLY A 1 85 ? 5.072 0.201 -8.591 1.00 93.19 85 GLY A O 1
ATOM 661 N N . THR A 1 86 ? 4.021 0.924 -10.445 1.00 95.69 86 THR A N 1
ATOM 662 C CA . THR A 1 86 ? 2.690 0.458 -10.024 1.00 95.69 86 THR A CA 1
ATOM 663 C C . THR A 1 86 ? 2.659 -1.063 -9.868 1.00 95.69 86 THR A C 1
ATOM 665 O O . THR A 1 86 ? 2.232 -1.547 -8.825 1.00 95.69 86 THR A O 1
ATOM 668 N N . ILE A 1 87 ? 3.155 -1.822 -10.854 1.00 95.12 87 ILE A N 1
ATOM 669 C CA . ILE A 1 87 ? 3.174 -3.293 -10.793 1.00 95.12 87 ILE A CA 1
ATOM 670 C C . ILE A 1 87 ? 4.050 -3.770 -9.637 1.00 95.12 87 ILE A C 1
ATOM 672 O O . ILE A 1 87 ? 3.633 -4.650 -8.893 1.00 95.12 87 ILE A O 1
ATOM 676 N N . MET A 1 88 ? 5.223 -3.161 -9.430 1.00 94.12 88 MET A N 1
ATOM 677 C CA . MET A 1 88 ? 6.061 -3.493 -8.274 1.00 94.12 88 MET A CA 1
ATOM 678 C C . MET A 1 88 ? 5.310 -3.300 -6.953 1.00 94.12 88 MET A C 1
ATOM 680 O O . MET A 1 88 ? 5.310 -4.201 -6.127 1.00 94.12 88 MET A O 1
ATOM 684 N N . LEU A 1 89 ? 4.627 -2.167 -6.758 1.00 95.88 89 LEU A N 1
ATOM 685 C CA . LEU A 1 89 ? 3.838 -1.945 -5.545 1.00 95.88 89 LEU A CA 1
ATOM 686 C C . LEU A 1 89 ? 2.683 -2.951 -5.413 1.00 95.88 89 LEU A C 1
ATOM 688 O O . LEU A 1 89 ? 2.432 -3.439 -4.316 1.00 95.88 89 LEU A O 1
ATOM 692 N N . MET A 1 90 ? 1.992 -3.279 -6.505 1.00 96.31 90 MET A N 1
ATOM 693 C CA . MET A 1 90 ? 0.899 -4.257 -6.486 1.00 96.31 90 MET A CA 1
ATOM 694 C C . MET A 1 90 ? 1.379 -5.656 -6.085 1.00 96.31 90 MET A C 1
ATOM 696 O O . MET A 1 90 ? 0.751 -6.283 -5.237 1.00 96.31 90 MET A O 1
ATOM 700 N N . GLU A 1 91 ? 2.507 -6.122 -6.624 1.00 95.56 91 GLU A N 1
ATOM 701 C CA . GLU A 1 91 ? 3.114 -7.401 -6.227 1.00 95.56 91 GLU A CA 1
ATOM 702 C C . GLU A 1 91 ? 3.485 -7.415 -4.736 1.00 95.56 91 GLU A C 1
ATOM 704 O O . GLU A 1 91 ? 3.284 -8.417 -4.047 1.00 95.56 91 GLU A O 1
ATOM 709 N N . ASP A 1 92 ? 3.968 -6.289 -4.204 1.00 95.62 92 ASP A N 1
ATOM 710 C CA . ASP A 1 92 ? 4.270 -6.144 -2.780 1.00 95.62 92 ASP A CA 1
ATOM 711 C C . ASP A 1 92 ? 3.010 -6.248 -1.917 1.00 95.62 92 ASP A C 1
ATOM 713 O O . ASP A 1 92 ? 3.019 -6.939 -0.898 1.00 95.62 92 ASP A O 1
ATOM 717 N N . LEU A 1 93 ? 1.927 -5.587 -2.329 1.00 96.81 93 LEU A N 1
ATOM 718 C CA . LEU A 1 93 ? 0.643 -5.605 -1.630 1.00 96.81 93 LEU A CA 1
ATOM 719 C C . LEU A 1 93 ? 0.031 -7.013 -1.623 1.00 96.81 93 LEU A C 1
ATOM 721 O O . LEU A 1 93 ? -0.352 -7.505 -0.562 1.00 96.81 93 LEU A O 1
ATOM 725 N N . ILE A 1 94 ? 0.024 -7.696 -2.770 1.00 96.38 94 ILE A N 1
ATOM 726 C CA . ILE A 1 94 ? -0.455 -9.082 -2.897 1.00 96.38 94 ILE A CA 1
ATOM 727 C C . ILE A 1 94 ? 0.399 -10.020 -2.036 1.00 96.38 94 ILE A C 1
ATOM 729 O O . ILE A 1 94 ? -0.116 -10.844 -1.280 1.00 96.38 94 ILE A O 1
ATOM 733 N N . ALA A 1 95 ? 1.727 -9.872 -2.065 1.00 95.44 95 ALA A N 1
ATOM 734 C CA . ALA A 1 95 ? 2.608 -10.674 -1.221 1.00 95.44 95 ALA A CA 1
ATOM 735 C C . ALA A 1 95 ? 2.339 -10.464 0.283 1.00 95.44 95 ALA A C 1
ATOM 737 O O . ALA A 1 95 ? 2.482 -11.411 1.066 1.00 95.44 95 ALA A O 1
ATOM 738 N N . CYS A 1 96 ? 1.928 -9.257 0.677 1.00 95.00 96 CYS A N 1
ATOM 739 C CA . CYS A 1 96 ? 1.668 -8.882 2.065 1.00 95.00 96 CYS A CA 1
ATOM 740 C C . CYS A 1 96 ? 0.228 -9.130 2.548 1.00 95.00 96 CYS A C 1
ATOM 742 O O . CYS A 1 96 ? 0.000 -8.975 3.745 1.00 95.00 96 CYS A O 1
ATOM 744 N N . GLY A 1 97 ? -0.702 -9.563 1.687 1.00 91.69 97 GLY A N 1
ATOM 745 C CA . GLY A 1 97 ? -2.036 -10.016 2.112 1.00 91.69 97 GLY A CA 1
ATOM 746 C C . GLY A 1 97 ? -3.237 -9.421 1.377 1.00 91.69 97 GLY A C 1
ATOM 747 O O . GLY A 1 97 ? -4.356 -9.691 1.799 1.00 91.69 97 GLY A O 1
ATOM 748 N N . ALA A 1 98 ? -3.035 -8.631 0.319 1.00 95.62 98 ALA A N 1
ATOM 749 C CA . ALA A 1 98 ? -4.140 -8.192 -0.536 1.00 95.62 98 ALA A CA 1
ATOM 750 C C . ALA A 1 98 ? -4.679 -9.351 -1.401 1.00 95.62 98 ALA A C 1
ATOM 752 O O . ALA A 1 98 ? -3.882 -10.121 -1.947 1.00 95.62 98 ALA A O 1
ATOM 753 N N . GLU A 1 99 ? -6.006 -9.437 -1.549 1.00 86.44 99 GLU A N 1
ATOM 754 C CA . GLU A 1 99 ? -6.746 -10.484 -2.281 1.00 86.44 99 GLU A CA 1
ATOM 755 C C . GLU A 1 99 ? -7.799 -9.908 -3.242 1.00 86.44 99 GLU A C 1
ATOM 757 O O . GLU A 1 99 ? -8.462 -8.898 -2.901 1.00 86.44 99 GLU A O 1
#